Protein AF-A0A433PB86-F1 (afdb_monomer_lite)

Secondary structure (DSSP, 8-state):
-----------------HHHHHHHHHHHHHHHHH--S-HHHHHHHHHHHHHHHHHHHHHHHHHHHTTSS-------

Sequence (76 aa):
MTAPESQFLPAITHQLPEEYTQLLGELNREVSTTNPEDVLQFCANFFNKKLEEQRVRFMSDLLGRKGAGERVEGKP

pLDDT: mean 77.61, std 16.97, range [43.81, 95.12]

Radius of gyration: 24.61 Å; chains: 1; bounding box: 57×28×83 Å

Organism: NCBI:txid994334

Structure (mmCIF, N/CA/C/O backbone):
data_AF-A0A433PB86-F1
#
_entry.id   AF-A0A433PB86-F1
#
loop_
_atom_site.group_PDB
_atom_site.id
_atom_site.type_symbol
_atom_site.label_atom_id
_atom_site.label_alt_id
_atom_site.label_comp_id
_atom_site.label_asym_id
_atom_site.label_entity_id
_atom_site.label_seq_id
_atom_site.pdbx_PDB_ins_code
_atom_site.Cartn_x
_atom_site.Cartn_y
_atom_site.Cartn_z
_atom_site.occupancy
_atom_site.B_iso_or_equiv
_atom_site.auth_seq_id
_atom_site.auth_comp_id
_atom_site.auth_asym_id
_atom_site.auth_atom_id
_atom_site.pdbx_PDB_model_num
ATOM 1 N N . MET A 1 1 ? 41.587 -7.533 37.223 1.00 43.81 1 MET A N 1
ATOM 2 C CA . MET A 1 1 ? 40.243 -7.892 37.718 1.00 43.81 1 MET A CA 1
ATOM 3 C C . MET A 1 1 ? 39.266 -7.592 36.599 1.00 43.81 1 MET A C 1
ATOM 5 O O . MET A 1 1 ? 38.937 -6.441 36.368 1.00 43.81 1 MET A O 1
ATOM 9 N N . THR A 1 2 ? 38.952 -8.615 35.815 1.00 51.62 2 THR A N 1
ATOM 10 C CA . THR A 1 2 ? 38.046 -8.586 34.665 1.00 51.62 2 THR A CA 1
ATOM 11 C C . THR A 1 2 ? 36.621 -8.827 35.155 1.00 51.62 2 THR A C 1
ATOM 13 O O . THR A 1 2 ? 36.359 -9.851 35.778 1.00 51.62 2 THR A O 1
ATOM 16 N N . ALA A 1 3 ? 35.708 -7.906 34.854 1.00 55.62 3 ALA A N 1
ATOM 17 C CA . ALA A 1 3 ? 34.274 -8.170 34.801 1.00 55.62 3 ALA A CA 1
ATOM 18 C C . ALA A 1 3 ? 33.715 -7.488 33.538 1.00 55.62 3 ALA A C 1
ATOM 20 O O . ALA A 1 3 ? 34.201 -6.414 33.181 1.00 55.62 3 ALA A O 1
ATOM 21 N N . PRO A 1 4 ? 32.791 -8.142 32.815 1.00 54.94 4 PRO A N 1
ATOM 22 C CA . PRO A 1 4 ? 32.515 -7.848 31.417 1.00 54.94 4 PRO A CA 1
ATOM 23 C C . PRO A 1 4 ? 31.478 -6.732 31.307 1.00 54.94 4 PRO A C 1
ATOM 25 O O . PRO A 1 4 ? 30.361 -6.878 31.801 1.00 54.94 4 PRO A O 1
ATOM 28 N N . GLU A 1 5 ? 31.819 -5.629 30.640 1.00 59.06 5 GLU A N 1
ATOM 29 C CA . GLU A 1 5 ? 30.790 -4.713 30.158 1.00 59.06 5 GLU A CA 1
ATOM 30 C C . GLU A 1 5 ? 29.967 -5.454 29.111 1.00 59.06 5 GLU A C 1
ATOM 32 O O . GLU A 1 5 ? 30.431 -5.774 28.015 1.00 59.06 5 GLU A O 1
ATOM 37 N N . SER A 1 6 ? 28.769 -5.819 29.560 1.00 57.00 6 SER A N 1
ATOM 38 C CA . SER A 1 6 ? 27.584 -6.178 28.807 1.00 57.00 6 SER A CA 1
ATOM 39 C C . SER A 1 6 ? 27.740 -5.927 27.318 1.00 57.00 6 SER A C 1
ATOM 41 O O . SER A 1 6 ? 27.800 -4.786 26.866 1.00 57.00 6 SER A O 1
ATOM 43 N N . GLN A 1 7 ? 27.758 -7.031 26.575 1.00 55.62 7 GLN A N 1
ATOM 44 C CA . GLN A 1 7 ? 27.429 -7.076 25.163 1.00 55.62 7 GLN A CA 1
ATOM 45 C C . GLN A 1 7 ? 26.167 -6.231 24.956 1.00 55.62 7 GLN A C 1
ATOM 47 O O . GLN A 1 7 ? 25.049 -6.694 25.181 1.00 55.62 7 GLN A O 1
ATOM 52 N N . PHE A 1 8 ? 26.355 -4.973 24.558 1.00 58.97 8 PHE A N 1
ATOM 53 C CA . PHE A 1 8 ? 25.353 -4.209 23.845 1.00 58.97 8 PHE A CA 1
ATOM 54 C C . PHE A 1 8 ? 25.125 -5.005 22.568 1.00 58.97 8 PHE A C 1
ATOM 56 O O . PHE A 1 8 ? 25.816 -4.829 21.565 1.00 58.97 8 PHE A O 1
ATOM 63 N N . LEU A 1 9 ? 24.204 -5.964 22.643 1.00 54.16 9 LEU A N 1
ATOM 64 C CA . LEU A 1 9 ? 23.580 -6.506 21.456 1.00 54.16 9 LEU A CA 1
ATOM 65 C C . LEU A 1 9 ? 23.123 -5.269 20.683 1.00 54.16 9 LEU A C 1
ATOM 67 O O . LEU A 1 9 ? 22.390 -4.459 21.266 1.00 54.16 9 LEU A O 1
ATOM 71 N N . PRO A 1 10 ? 23.591 -5.047 19.440 1.00 55.38 10 PRO A N 1
ATOM 72 C CA . PRO A 1 10 ? 23.014 -3.989 18.643 1.00 55.38 10 PRO A CA 1
ATOM 73 C C . PRO A 1 10 ? 21.532 -4.319 18.624 1.00 55.38 10 PRO A C 1
ATOM 75 O O . PRO A 1 10 ? 21.153 -5.428 18.235 1.00 55.38 10 PRO A O 1
ATOM 78 N N . ALA A 1 11 ? 20.712 -3.411 19.162 1.00 57.25 11 ALA A N 1
ATOM 79 C CA . ALA A 1 11 ? 19.281 -3.488 18.986 1.00 57.25 11 ALA A CA 1
ATOM 80 C C . ALA A 1 11 ? 19.107 -3.780 17.502 1.00 57.25 11 ALA A C 1
ATOM 82 O O . ALA A 1 11 ? 19.559 -2.987 16.673 1.00 57.25 11 ALA A O 1
ATOM 83 N N . ILE A 1 12 ? 18.584 -4.962 17.167 1.00 57.25 12 ILE A N 1
ATOM 84 C CA . ILE A 1 12 ? 18.188 -5.257 15.801 1.00 57.25 12 ILE A CA 1
ATOM 85 C C . ILE A 1 12 ? 16.997 -4.336 15.603 1.00 57.25 12 ILE A C 1
ATOM 87 O O . ILE A 1 12 ? 15.843 -4.707 15.811 1.00 57.25 12 ILE A O 1
ATOM 91 N N . THR A 1 13 ? 17.295 -3.074 15.311 1.00 60.50 13 THR A N 1
ATOM 92 C CA . THR A 1 13 ? 16.362 -2.158 14.718 1.00 60.50 13 THR A CA 1
ATOM 93 C C . THR A 1 13 ? 16.094 -2.842 13.394 1.00 60.50 13 THR A C 1
ATOM 95 O O . THR A 1 13 ? 16.920 -2.862 12.485 1.00 60.50 13 THR A O 1
ATOM 98 N N . HIS A 1 14 ? 14.979 -3.564 13.334 1.00 61.78 14 HIS A N 1
ATOM 99 C CA . HIS A 1 14 ? 14.387 -3.940 12.069 1.00 61.78 14 HIS A CA 1
ATOM 100 C C . HIS A 1 14 ? 14.058 -2.595 11.425 1.00 61.78 14 HIS A C 1
ATOM 102 O O . HIS A 1 14 ? 12.988 -2.032 11.652 1.00 61.78 14 HIS A O 1
ATOM 108 N N . GLN A 1 15 ? 15.054 -1.993 10.769 1.00 63.22 15 GLN A N 1
ATOM 109 C CA . GLN A 1 15 ? 14.889 -0.780 10.001 1.00 63.22 15 GLN A CA 1
ATOM 110 C C . GLN A 1 15 ? 14.028 -1.220 8.841 1.00 63.22 15 GLN A C 1
ATOM 112 O O . GLN A 1 15 ? 14.501 -1.776 7.851 1.00 63.22 15 GLN A O 1
ATOM 117 N N . LEU A 1 16 ? 12.724 -1.092 9.062 1.00 74.50 16 LEU A N 1
ATOM 118 C CA . LEU A 1 16 ? 11.738 -1.298 8.035 1.00 74.50 16 LEU A CA 1
ATOM 119 C C . LEU A 1 16 ? 12.181 -0.454 6.839 1.00 74.50 16 LEU A C 1
ATOM 121 O O . LEU A 1 16 ? 12.605 0.689 7.051 1.00 74.50 16 LEU A O 1
ATOM 125 N N . PRO A 1 17 ? 12.130 -1.007 5.616 1.00 82.19 17 PRO A N 1
ATOM 126 C CA . PRO A 1 17 ? 12.495 -0.259 4.428 1.00 82.19 17 PRO A CA 1
ATOM 127 C C . PRO A 1 17 ? 11.819 1.109 4.456 1.00 82.19 17 PRO A C 1
ATOM 129 O O . PRO A 1 17 ? 10.636 1.208 4.783 1.00 82.19 17 PRO A O 1
ATOM 132 N N . GLU A 1 18 ? 12.559 2.163 4.134 1.00 82.44 18 GLU A N 1
ATOM 133 C CA . GLU A 1 18 ? 12.029 3.528 4.194 1.00 82.44 18 GLU A CA 1
ATOM 134 C C . GLU A 1 18 ? 10.785 3.694 3.303 1.00 82.44 18 GLU A C 1
ATOM 136 O O . GLU A 1 18 ? 9.832 4.382 3.652 1.00 82.44 18 GLU A O 1
ATOM 141 N N . GLU A 1 19 ? 10.735 2.955 2.197 1.00 83.69 19 GLU A N 1
ATOM 142 C CA . GLU A 1 19 ? 9.564 2.876 1.325 1.00 83.69 19 GLU A CA 1
ATOM 143 C C . GLU A 1 19 ? 8.333 2.278 2.034 1.00 83.69 19 GLU A C 1
ATOM 145 O O . GLU A 1 19 ? 7.214 2.760 1.861 1.00 83.69 19 GLU A O 1
ATOM 150 N N . TYR A 1 20 ? 8.524 1.273 2.894 1.00 85.56 20 TYR A N 1
ATOM 151 C CA . TYR A 1 20 ? 7.440 0.659 3.665 1.00 85.56 20 TYR A CA 1
ATOM 152 C C . TYR A 1 20 ? 6.873 1.621 4.712 1.00 85.56 20 TYR A C 1
ATOM 154 O O . TYR A 1 20 ? 5.653 1.739 4.847 1.00 85.56 20 TYR A O 1
ATOM 162 N N . THR A 1 21 ? 7.737 2.329 5.444 1.00 89.06 21 THR A N 1
ATOM 163 C CA . THR A 1 21 ? 7.289 3.292 6.462 1.00 89.06 21 THR A CA 1
ATOM 164 C C . THR A 1 21 ? 6.568 4.481 5.832 1.00 89.06 21 THR A C 1
ATOM 166 O O . THR A 1 21 ? 5.551 4.923 6.372 1.00 89.06 21 THR A O 1
ATOM 169 N N . GLN A 1 22 ? 7.017 4.948 4.663 1.00 90.19 22 GLN A N 1
ATOM 170 C CA . GLN A 1 22 ? 6.318 5.983 3.897 1.00 90.19 22 GLN A CA 1
ATOM 171 C C . GLN A 1 22 ? 4.941 5.517 3.406 1.00 90.19 22 GLN A C 1
ATOM 173 O O . GLN A 1 22 ? 3.955 6.222 3.625 1.00 90.19 22 GLN A O 1
ATOM 178 N N . LEU A 1 23 ? 4.844 4.317 2.819 1.00 90.81 23 LEU A N 1
ATOM 179 C CA . LEU A 1 23 ? 3.569 3.757 2.347 1.00 90.81 23 LEU A CA 1
ATOM 180 C C . LEU A 1 23 ? 2.536 3.640 3.472 1.00 90.81 23 LEU A C 1
ATOM 182 O O . LEU A 1 23 ? 1.373 3.996 3.286 1.00 90.81 23 LEU A O 1
ATOM 186 N N . LEU A 1 24 ? 2.961 3.185 4.651 1.00 91.25 24 LEU A N 1
ATOM 187 C CA . LEU A 1 24 ? 2.103 3.135 5.835 1.00 91.25 24 LEU A CA 1
ATOM 188 C C . LEU A 1 24 ? 1.683 4.521 6.319 1.00 91.25 24 LEU A C 1
ATOM 190 O O . LEU A 1 24 ? 0.527 4.699 6.700 1.00 91.25 24 LEU A O 1
ATOM 194 N N . GLY A 1 25 ? 2.592 5.496 6.299 1.00 93.31 25 GLY A N 1
ATOM 195 C CA . GLY A 1 25 ? 2.278 6.880 6.650 1.00 93.31 25 GLY A CA 1
ATOM 196 C C . GLY A 1 25 ? 1.213 7.483 5.732 1.00 93.31 25 GLY A C 1
ATOM 197 O O . GLY A 1 25 ? 0.251 8.088 6.212 1.00 93.31 25 GLY A O 1
ATOM 198 N N . GLU A 1 26 ? 1.344 7.270 4.421 1.00 93.62 26 GLU A N 1
ATOM 199 C CA . GLU A 1 26 ? 0.356 7.703 3.430 1.00 93.62 26 GLU A CA 1
ATOM 200 C C . GLU A 1 26 ? -0.994 7.012 3.623 1.00 93.62 26 GLU A C 1
ATOM 202 O O . GLU A 1 26 ? -2.011 7.699 3.744 1.00 93.62 26 GLU A O 1
ATOM 207 N N . LEU A 1 27 ? -1.001 5.679 3.730 1.00 93.88 27 LEU A N 1
ATOM 208 C CA . LEU A 1 27 ? -2.221 4.903 3.952 1.00 93.88 27 LEU A CA 1
ATOM 209 C C . LEU A 1 27 ? -2.952 5.380 5.210 1.00 93.88 27 LEU A C 1
ATOM 211 O O . LEU A 1 27 ? -4.156 5.622 5.176 1.00 93.88 27 LEU A O 1
ATOM 215 N N . ASN A 1 28 ? -2.227 5.555 6.316 1.00 93.06 28 ASN A N 1
ATOM 216 C CA . ASN A 1 28 ? -2.821 5.955 7.586 1.00 93.06 28 ASN A CA 1
ATOM 217 C C . ASN A 1 28 ? -3.429 7.365 7.515 1.00 93.06 28 ASN A C 1
ATOM 219 O O . ASN A 1 28 ? -4.512 7.612 8.051 1.00 93.06 28 ASN A O 1
ATOM 223 N N . ARG A 1 29 ? -2.774 8.290 6.803 1.00 94.31 29 ARG A N 1
ATOM 224 C CA . ARG A 1 29 ? -3.320 9.627 6.540 1.00 94.31 29 ARG A CA 1
ATOM 225 C C . ARG A 1 29 ? -4.586 9.565 5.686 1.00 94.31 29 ARG A C 1
ATOM 227 O O . ARG A 1 29 ? -5.547 10.273 5.990 1.00 94.31 29 ARG A O 1
ATOM 234 N N . GLU A 1 30 ? -4.603 8.742 4.641 1.00 93.62 30 GLU A N 1
ATOM 235 C CA . GLU A 1 30 ? -5.778 8.581 3.782 1.00 93.62 30 GLU A CA 1
ATOM 236 C C . GLU A 1 30 ? -6.955 7.959 4.538 1.00 93.62 30 GLU A C 1
ATOM 238 O O . GLU A 1 30 ? -8.046 8.531 4.514 1.00 93.62 30 GLU A O 1
ATOM 243 N N . VAL A 1 31 ? -6.722 6.874 5.283 1.00 92.44 31 VAL A N 1
ATOM 244 C CA . VAL A 1 31 ? -7.732 6.221 6.135 1.00 92.44 31 VAL A CA 1
ATOM 245 C C . VAL A 1 31 ? -8.278 7.199 7.174 1.00 92.44 31 VAL A C 1
ATOM 247 O O . VAL A 1 31 ? -9.489 7.304 7.332 1.00 92.44 31 VAL A O 1
ATOM 250 N N . SE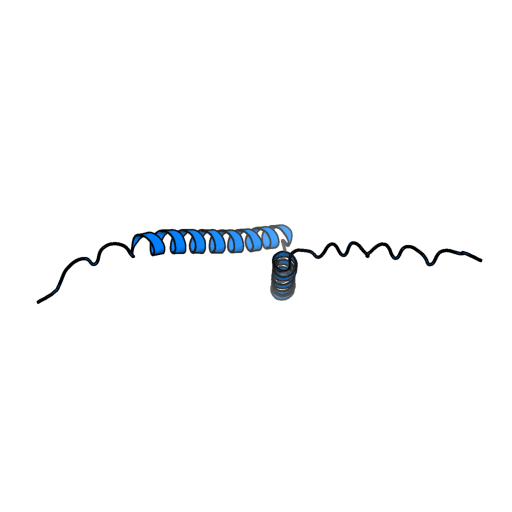R A 1 32 ? -7.414 7.981 7.827 1.00 90.31 32 SER A N 1
ATOM 251 C CA . SER A 1 32 ? -7.846 8.974 8.824 1.00 90.31 32 SER A CA 1
ATOM 252 C C . SER A 1 32 ? -8.675 10.109 8.214 1.00 90.31 32 SER A C 1
ATOM 254 O O . SER A 1 32 ? -9.527 10.683 8.886 1.00 90.31 32 SER A O 1
ATOM 256 N N . THR A 1 33 ? -8.424 10.451 6.946 1.00 93.44 33 THR A N 1
ATOM 257 C CA . THR A 1 33 ? -9.120 11.544 6.246 1.00 93.44 33 THR A CA 1
ATOM 258 C C . THR A 1 33 ? -10.454 11.090 5.660 1.00 93.44 33 THR A C 1
ATOM 260 O O . THR A 1 33 ? -11.438 11.821 5.728 1.00 93.44 33 THR A O 1
ATOM 263 N N . THR A 1 34 ? -10.490 9.902 5.054 1.00 90.38 34 THR A N 1
ATOM 264 C CA . THR A 1 34 ? -11.693 9.365 4.394 1.00 90.38 34 THR A CA 1
ATOM 265 C C . THR A 1 34 ? -12.599 8.587 5.337 1.00 90.38 34 THR A C 1
ATOM 267 O O . THR A 1 34 ? -13.781 8.454 5.039 1.00 90.38 34 THR A O 1
ATOM 270 N N . ASN A 1 35 ? -12.061 8.114 6.464 1.00 89.25 35 ASN A N 1
ATOM 271 C CA . ASN A 1 35 ? -12.741 7.300 7.467 1.00 89.25 35 ASN A CA 1
ATOM 272 C C . ASN A 1 35 ? -13.611 6.193 6.832 1.00 89.25 35 ASN A C 1
ATOM 274 O O . ASN A 1 35 ? -14.835 6.198 6.983 1.00 89.25 35 ASN A O 1
ATOM 278 N N . PRO A 1 36 ? -12.995 5.302 6.031 1.00 91.50 36 PRO A N 1
ATOM 279 C CA . PRO A 1 36 ? -13.724 4.334 5.228 1.00 91.50 36 PRO A CA 1
ATOM 280 C C . PRO A 1 36 ? -14.465 3.334 6.118 1.00 91.50 36 PRO A C 1
ATOM 282 O O . PRO A 1 36 ? -13.911 2.814 7.084 1.00 91.50 36 PRO A O 1
ATOM 285 N N . GLU A 1 37 ? -15.706 3.023 5.745 1.00 90.69 37 GLU A N 1
ATOM 286 C CA . GLU A 1 37 ? -16.522 2.017 6.434 1.00 90.69 37 GLU A CA 1
ATOM 287 C C . GLU A 1 37 ? -15.913 0.609 6.291 1.00 90.69 37 GLU A C 1
ATOM 289 O O . GLU A 1 37 ? -15.888 -0.167 7.244 1.00 90.69 37 GLU A O 1
ATOM 294 N N . ASP A 1 38 ? -15.328 0.319 5.122 1.00 92.62 38 ASP A N 1
ATOM 295 C CA . ASP A 1 38 ? -14.558 -0.898 4.860 1.00 92.62 38 ASP A CA 1
ATOM 296 C C . ASP A 1 38 ? -13.056 -0.591 4.768 1.00 92.62 38 ASP A C 1
ATOM 298 O O . ASP A 1 38 ? -12.508 -0.246 3.714 1.00 92.62 38 ASP A O 1
ATOM 302 N N . VAL A 1 39 ? -12.381 -0.723 5.909 1.00 91.06 39 VAL A N 1
ATOM 303 C CA . VAL A 1 39 ? -10.940 -0.468 6.035 1.00 91.06 39 VAL A CA 1
ATOM 304 C C . VAL A 1 39 ? -10.114 -1.472 5.226 1.00 91.06 39 VAL A C 1
ATOM 306 O O . VAL A 1 39 ? -9.106 -1.092 4.632 1.00 91.06 39 VAL A O 1
ATOM 309 N N . LEU A 1 40 ? -10.522 -2.744 5.160 1.00 92.31 40 LEU A N 1
ATOM 310 C CA . LEU A 1 40 ? -9.758 -3.774 4.447 1.00 92.31 40 LEU A CA 1
ATOM 311 C C . LEU A 1 40 ? -9.792 -3.536 2.940 1.00 92.31 40 LEU A C 1
ATOM 313 O O . LEU A 1 40 ? -8.741 -3.559 2.290 1.00 92.31 40 LEU A O 1
ATOM 317 N N . GLN A 1 41 ? -10.977 -3.258 2.396 1.00 93.62 41 GLN A N 1
ATOM 318 C CA . GLN A 1 41 ? -11.129 -2.930 0.984 1.00 93.62 41 GLN A CA 1
ATOM 319 C C . GLN A 1 41 ? -10.385 -1.638 0.637 1.00 93.62 41 GLN A C 1
ATOM 321 O O . GLN A 1 41 ? -9.743 -1.567 -0.414 1.00 93.62 41 GLN A O 1
ATOM 326 N N . PHE A 1 42 ? -10.415 -0.634 1.520 1.00 94.25 42 PHE A N 1
ATOM 327 C CA . PHE A 1 42 ? -9.668 0.606 1.317 1.00 94.25 42 PHE A CA 1
ATOM 328 C C . PHE A 1 42 ? -8.157 0.355 1.235 1.00 94.25 42 PHE A C 1
ATOM 330 O O . PHE A 1 42 ? -7.515 0.782 0.274 1.00 94.25 42 PHE A O 1
ATOM 337 N N . CYS A 1 43 ? -7.600 -0.403 2.183 1.00 93.31 43 CYS A N 1
ATOM 338 C CA . CYS A 1 43 ? -6.188 -0.785 2.172 1.00 93.31 43 CYS A CA 1
ATOM 339 C C . CYS A 1 43 ? -5.815 -1.546 0.892 1.00 93.31 43 CYS A C 1
ATOM 341 O O . CYS A 1 43 ? -4.812 -1.226 0.252 1.00 93.31 43 CYS A O 1
ATOM 343 N N . ALA A 1 44 ? -6.635 -2.518 0.479 1.00 95.12 44 ALA A N 1
ATOM 344 C CA . ALA A 1 44 ? -6.406 -3.271 -0.752 1.00 95.12 44 ALA A CA 1
ATOM 345 C C . ALA A 1 44 ? -6.403 -2.353 -1.987 1.00 95.12 44 ALA A C 1
ATOM 347 O O . ALA A 1 44 ? -5.500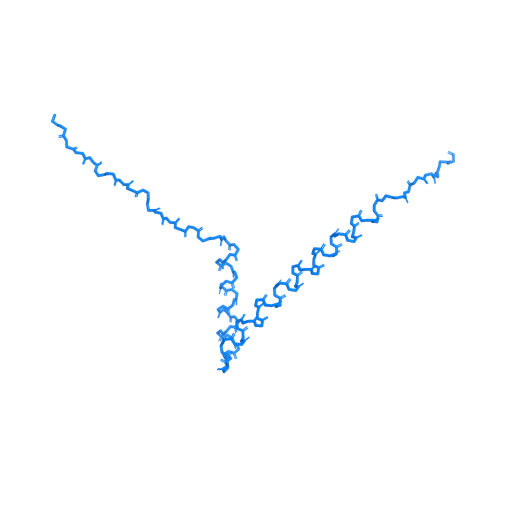 -2.430 -2.822 1.00 95.12 44 ALA A O 1
ATOM 348 N N . ASN A 1 45 ? -7.375 -1.444 -2.081 1.00 94.88 45 ASN A N 1
ATOM 349 C CA . ASN A 1 45 ? -7.473 -0.483 -3.177 1.00 94.88 45 ASN A CA 1
ATOM 350 C C . ASN A 1 45 ? -6.269 0.471 -3.218 1.00 94.88 45 ASN A C 1
ATOM 352 O O . ASN A 1 45 ? -5.737 0.723 -4.301 1.00 94.88 45 ASN A O 1
ATOM 356 N N . PHE A 1 46 ? -5.809 0.960 -2.062 1.00 94.12 46 PHE A N 1
ATOM 357 C CA . PHE A 1 46 ? -4.634 1.828 -1.958 1.00 94.12 46 PHE A CA 1
ATOM 358 C C . PHE A 1 46 ? -3.380 1.150 -2.527 1.00 94.12 46 PHE A C 1
ATOM 360 O O . PHE A 1 46 ? -2.718 1.702 -3.411 1.00 94.12 46 PHE A O 1
ATOM 367 N N . PHE A 1 47 ? -3.083 -0.078 -2.092 1.00 93.56 47 PHE A N 1
ATOM 368 C CA . PHE A 1 47 ? -1.913 -0.806 -2.590 1.00 93.56 47 PHE A CA 1
ATOM 369 C C . PHE A 1 47 ? -2.045 -1.198 -4.065 1.00 93.56 47 PHE A C 1
ATOM 371 O O . PHE A 1 47 ? -1.071 -1.089 -4.809 1.00 93.56 47 PHE A O 1
ATOM 378 N N . ASN A 1 48 ? -3.242 -1.582 -4.520 1.00 94.75 48 ASN A N 1
ATOM 379 C CA . ASN A 1 48 ? -3.490 -1.862 -5.936 1.00 94.75 48 ASN A CA 1
ATOM 380 C C . ASN A 1 48 ? -3.219 -0.634 -6.812 1.00 94.75 48 ASN A C 1
ATOM 382 O O . ASN A 1 48 ? -2.589 -0.757 -7.861 1.00 94.75 48 ASN A O 1
ATOM 386 N N . LYS A 1 49 ? -3.633 0.557 -6.364 1.00 93.75 49 LYS A N 1
A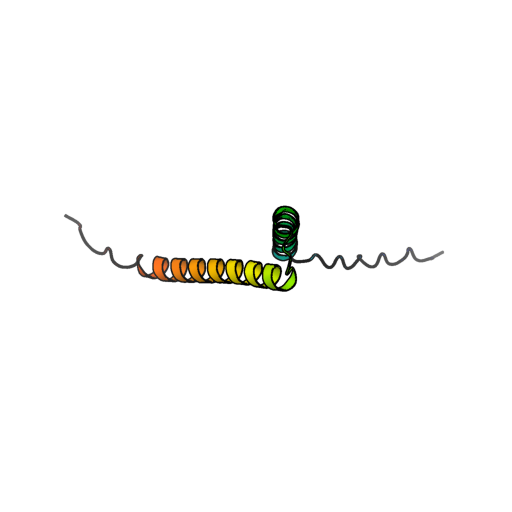TOM 387 C CA . LYS A 1 49 ? -3.360 1.812 -7.071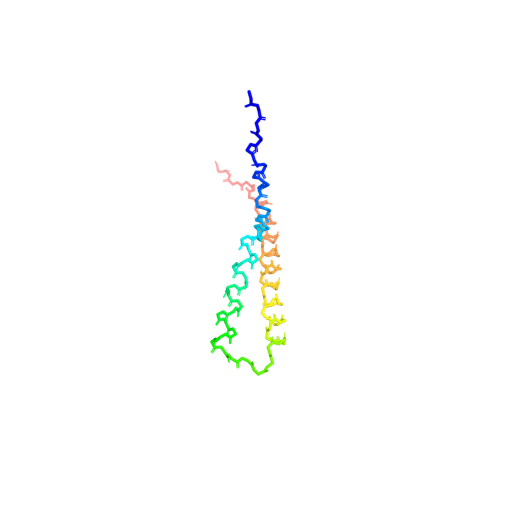 1.00 93.75 49 LYS A CA 1
ATOM 388 C C . LYS A 1 49 ? -1.859 2.100 -7.152 1.00 93.75 49 LYS A C 1
ATOM 390 O O . LYS A 1 49 ? -1.363 2.400 -8.234 1.00 93.75 49 LYS A O 1
ATOM 395 N N . LYS A 1 50 ? -1.123 1.953 -6.045 1.00 90.44 50 LYS A N 1
ATOM 396 C CA . LYS A 1 50 ? 0.342 2.130 -6.026 1.00 90.44 50 LYS A CA 1
ATOM 397 C C . LYS A 1 50 ? 1.057 1.145 -6.955 1.00 90.44 50 LYS A C 1
ATOM 399 O O . LYS A 1 50 ? 1.948 1.547 -7.699 1.00 90.44 50 LYS A O 1
ATOM 404 N N . LEU A 1 51 ? 0.643 -0.123 -6.957 1.00 92.75 51 LEU A N 1
ATOM 405 C CA . LEU A 1 5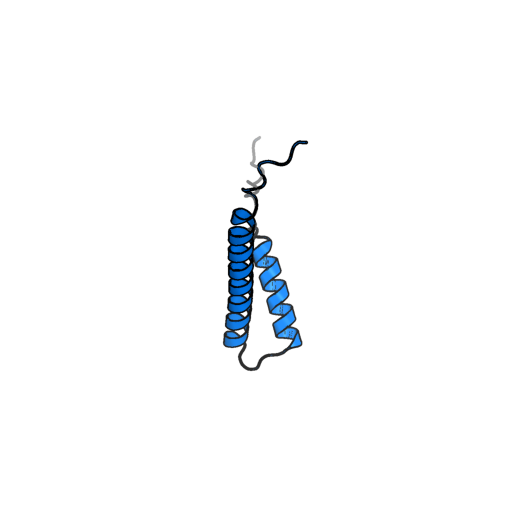1 ? 1.180 -1.141 -7.866 1.00 92.75 51 LEU A CA 1
ATOM 406 C C . LEU A 1 51 ? 0.905 -0.806 -9.332 1.00 92.75 51 LEU A C 1
ATOM 408 O O . LEU A 1 51 ? 1.787 -0.972 -10.176 1.00 92.75 51 LEU A O 1
ATOM 412 N N . GLU A 1 52 ? -0.295 -0.326 -9.644 1.00 93.31 52 GLU A N 1
ATOM 413 C CA . GLU A 1 52 ? -0.640 0.084 -11.003 1.00 93.31 52 GLU A CA 1
ATOM 414 C C . GLU A 1 52 ? 0.210 1.278 -11.455 1.00 93.31 52 GLU A C 1
ATOM 416 O O . GLU A 1 52 ? 0.788 1.248 -12.539 1.00 93.31 52 GLU A O 1
ATOM 421 N N . GLU A 1 53 ? 0.397 2.285 -10.599 1.00 90.12 53 GLU A N 1
ATOM 422 C CA . GLU A 1 53 ? 1.294 3.414 -10.878 1.00 90.12 53 GLU A CA 1
ATOM 423 C C . GLU A 1 53 ? 2.737 2.955 -11.140 1.00 90.12 53 GLU A C 1
ATOM 425 O O . GLU A 1 53 ? 3.377 3.435 -12.080 1.00 90.12 53 GLU A O 1
ATOM 430 N N . GLN A 1 54 ? 3.248 2.003 -10.352 1.00 88.38 54 GLN A N 1
ATOM 431 C CA . GLN A 1 54 ? 4.575 1.418 -10.566 1.00 88.38 54 GLN A CA 1
ATOM 432 C C . GLN A 1 54 ? 4.662 0.682 -11.909 1.00 88.38 54 GLN A C 1
ATOM 434 O O . GLN A 1 54 ? 5.638 0.854 -12.642 1.00 88.38 54 GLN A O 1
ATOM 439 N N . ARG A 1 55 ? 3.635 -0.093 -12.275 1.00 91.88 55 ARG A N 1
ATOM 440 C CA . ARG A 1 55 ? 3.569 -0.790 -13.571 1.00 91.88 55 ARG A CA 1
ATOM 441 C C . ARG A 1 55 ? 3.532 0.185 -14.738 1.00 91.88 55 ARG A C 1
ATOM 443 O O . ARG A 1 55 ? 4.273 -0.004 -15.699 1.00 91.88 55 ARG A O 1
ATOM 450 N N . VAL A 1 56 ? 2.711 1.229 -14.655 1.00 91.50 56 VAL A N 1
ATOM 451 C CA . VAL A 1 56 ? 2.608 2.263 -15.693 1.00 91.50 56 VAL A CA 1
ATOM 452 C C . VAL A 1 56 ? 3.939 2.988 -15.865 1.00 91.50 56 VAL A C 1
ATOM 454 O O . VAL A 1 56 ? 4.398 3.139 -16.997 1.00 91.50 56 VAL A O 1
ATOM 457 N N . ARG A 1 57 ? 4.597 3.380 -14.767 1.00 88.31 57 ARG A N 1
ATOM 458 C CA . ARG A 1 57 ? 5.935 3.994 -14.808 1.00 88.31 57 ARG A CA 1
ATOM 459 C C . ARG A 1 57 ? 6.953 3.064 -15.456 1.00 88.31 57 ARG A C 1
ATOM 461 O O . ARG A 1 57 ? 7.626 3.474 -16.392 1.00 88.31 57 ARG A O 1
ATOM 468 N N . PHE A 1 58 ? 6.993 1.798 -15.043 1.00 88.94 58 PHE A N 1
ATOM 469 C CA . PHE A 1 58 ? 7.900 0.811 -15.625 1.00 88.94 58 PHE A CA 1
ATOM 470 C C . PHE A 1 58 ? 7.653 0.602 -17.127 1.00 88.94 58 PHE A C 1
ATOM 472 O O . PHE A 1 58 ? 8.597 0.560 -17.915 1.00 88.94 58 PHE A O 1
ATOM 479 N N . MET A 1 59 ? 6.386 0.509 -17.545 1.00 85.94 59 MET A N 1
ATOM 480 C CA . MET A 1 59 ? 6.020 0.407 -18.961 1.00 85.94 59 MET A CA 1
ATOM 481 C C . MET A 1 59 ? 6.410 1.666 -19.740 1.00 85.94 59 MET A C 1
ATOM 483 O O . MET A 1 59 ? 6.945 1.546 -20.840 1.00 85.94 59 MET A O 1
ATOM 487 N N . SER A 1 60 ? 6.190 2.853 -19.173 1.00 85.75 60 SER A N 1
ATOM 488 C CA . SER A 1 60 ? 6.597 4.133 -19.761 1.00 85.75 60 SER A CA 1
ATOM 489 C C . SER A 1 60 ? 8.114 4.222 -19.927 1.00 85.75 60 SER A C 1
ATOM 491 O O . SER A 1 60 ? 8.591 4.580 -21.002 1.00 85.75 60 SER A O 1
ATOM 493 N N . ASP A 1 61 ? 8.882 3.839 -18.907 1.00 84.31 61 ASP A N 1
ATOM 494 C CA . ASP A 1 61 ? 10.346 3.825 -18.954 1.00 84.31 61 ASP A CA 1
ATOM 495 C C . ASP A 1 61 ? 10.858 2.836 -20.007 1.00 84.31 61 ASP A C 1
ATOM 497 O O . ASP A 1 61 ? 11.783 3.134 -20.769 1.00 84.31 61 ASP A O 1
ATOM 501 N N . LEU A 1 62 ? 10.222 1.665 -20.106 1.00 81.31 62 LEU A N 1
ATOM 502 C CA . LEU A 1 62 ? 10.550 0.669 -21.121 1.00 81.31 62 LEU A CA 1
ATOM 503 C C . LEU A 1 62 ? 10.243 1.173 -22.541 1.00 81.31 62 LEU A C 1
ATOM 505 O O . LEU A 1 62 ? 11.054 0.971 -23.449 1.00 81.31 62 LEU A O 1
ATOM 509 N N . LEU A 1 63 ? 9.105 1.844 -22.742 1.00 76.81 63 LEU A N 1
ATOM 510 C CA . LEU A 1 63 ? 8.727 2.419 -24.036 1.00 76.81 63 LEU A CA 1
ATOM 511 C C . LEU A 1 63 ? 9.627 3.606 -24.415 1.00 76.81 63 LEU A C 1
ATOM 513 O O . LEU A 1 63 ? 10.043 3.713 -25.568 1.00 76.81 63 LEU A O 1
ATOM 517 N N . GLY A 1 64 ? 9.992 4.447 -23.444 1.00 64.12 64 GLY A N 1
ATOM 518 C CA . GLY A 1 64 ? 10.892 5.587 -23.630 1.00 64.12 64 GLY A CA 1
ATOM 519 C C . GLY A 1 64 ? 12.305 5.174 -24.052 1.00 64.12 64 GLY A C 1
ATOM 520 O O . GLY A 1 64 ? 12.911 5.825 -24.903 1.00 64.12 64 GLY A O 1
ATOM 521 N N . ARG A 1 65 ? 12.815 4.039 -23.552 1.00 59.69 65 ARG A N 1
ATOM 522 C CA . ARG A 1 65 ? 14.129 3.501 -23.963 1.00 59.69 65 ARG A CA 1
ATOM 523 C C . ARG A 1 65 ? 14.168 3.021 -25.417 1.00 59.69 65 ARG A C 1
ATOM 525 O O . ARG A 1 65 ? 15.239 3.025 -26.016 1.00 59.69 65 ARG A O 1
ATOM 532 N N . LYS A 1 66 ? 13.030 2.645 -26.011 1.00 57.59 66 LYS A N 1
ATOM 533 C CA . LYS A 1 66 ? 12.951 2.185 -27.411 1.00 57.59 66 LYS A CA 1
ATOM 534 C C . LYS A 1 66 ? 12.958 3.318 -28.449 1.00 57.59 66 LYS A C 1
ATOM 536 O O . LYS A 1 66 ? 13.105 3.029 -29.630 1.00 57.59 66 LYS A O 1
ATOM 541 N N . GLY A 1 67 ? 12.829 4.581 -28.032 1.00 53.81 67 GLY A N 1
ATOM 542 C CA . GLY A 1 67 ? 12.794 5.745 -28.932 1.00 53.81 67 GLY A CA 1
ATOM 543 C C . GLY A 1 67 ? 14.131 6.469 -29.146 1.00 53.81 67 GLY A C 1
ATOM 544 O O . GLY A 1 67 ? 14.184 7.413 -29.927 1.00 53.81 67 GLY A O 1
ATOM 545 N N . ALA A 1 68 ? 15.210 6.062 -28.468 1.00 56.53 68 ALA A N 1
ATOM 546 C CA . ALA A 1 68 ? 16.497 6.772 -28.474 1.00 56.53 68 ALA A CA 1
ATOM 547 C C . ALA A 1 68 ? 17.563 6.149 -29.400 1.00 56.53 68 ALA A C 1
ATOM 549 O O . ALA A 1 68 ? 18.759 6.307 -29.163 1.00 56.53 68 ALA A O 1
ATOM 550 N N . GLY A 1 69 ? 17.150 5.432 -30.448 1.00 56.12 69 GLY A N 1
ATOM 551 C CA . GLY A 1 69 ? 18.067 4.793 -31.390 1.00 56.12 69 GLY A CA 1
ATOM 552 C C . GLY A 1 69 ? 17.537 4.801 -32.816 1.00 56.12 69 GLY A C 1
ATOM 553 O O . GLY A 1 69 ? 17.138 3.751 -33.285 1.00 56.12 69 GLY A O 1
ATOM 554 N N . GLU A 1 70 ? 17.490 5.976 -33.456 1.00 53.59 70 GLU A N 1
ATOM 555 C CA . GLU A 1 70 ? 17.674 6.172 -34.910 1.00 53.59 70 GLU A CA 1
ATOM 556 C C . GLU A 1 70 ? 17.609 7.687 -35.225 1.00 53.59 70 GLU A C 1
ATOM 558 O O . GLU A 1 70 ? 16.570 8.247 -35.572 1.00 53.59 70 GLU A O 1
ATOM 563 N N . ARG A 1 71 ? 18.728 8.398 -35.069 1.00 50.72 71 ARG A N 1
ATOM 564 C CA . ARG A 1 71 ? 19.003 9.624 -35.839 1.00 50.72 71 ARG A CA 1
ATOM 565 C C . ARG A 1 71 ? 20.435 9.529 -36.336 1.00 50.72 71 ARG A C 1
ATOM 567 O O . ARG A 1 71 ? 21.334 10.185 -35.816 1.00 50.72 71 ARG A O 1
ATOM 574 N N . VAL A 1 72 ? 20.636 8.652 -37.312 1.00 61.66 72 VAL A N 1
ATOM 575 C CA . VAL A 1 72 ? 21.789 8.735 -38.200 1.00 61.66 72 VAL A CA 1
ATOM 576 C C . VAL A 1 72 ? 21.412 9.565 -39.423 1.00 61.66 72 VAL A C 1
ATOM 578 O O . VAL A 1 72 ? 20.370 9.366 -40.036 1.00 61.66 72 VAL A O 1
ATOM 581 N N . GLU A 1 73 ? 22.334 10.466 -39.739 1.00 55.84 73 GLU A N 1
ATOM 582 C CA . GLU A 1 73 ? 22.576 11.079 -41.042 1.00 55.84 73 GLU A CA 1
ATOM 583 C C . GLU A 1 73 ? 21.831 12.374 -41.404 1.00 55.84 73 GLU A C 1
ATOM 585 O O . GLU A 1 73 ? 20.612 12.464 -41.509 1.00 55.84 73 GLU A O 1
ATOM 590 N N . GLY A 1 74 ? 22.647 13.406 -41.619 1.00 50.03 74 GLY A N 1
ATOM 591 C CA . GLY A 1 74 ? 22.246 14.731 -42.072 1.00 50.03 74 GLY A CA 1
ATOM 592 C C . GLY A 1 74 ? 23.413 15.712 -41.998 1.00 50.03 74 GLY A C 1
ATOM 593 O O . GLY A 1 74 ? 23.291 16.762 -41.374 1.00 50.03 74 GLY A O 1
ATOM 594 N N . LYS A 1 75 ? 24.568 15.339 -42.565 1.00 45.66 75 LYS A N 1
ATOM 595 C CA . LYS A 1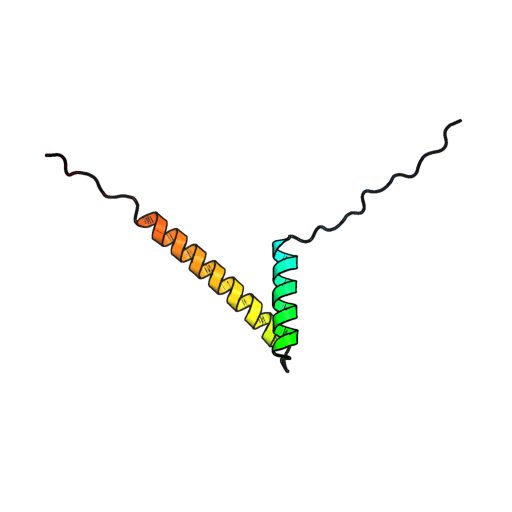 75 ? 25.706 16.242 -42.772 1.00 45.66 75 LYS A CA 1
ATOM 596 C C . LYS A 1 75 ? 25.579 16.862 -44.171 1.00 45.66 75 LYS A C 1
ATOM 598 O O . LYS A 1 75 ? 25.579 16.090 -45.128 1.00 45.66 75 LYS A O 1
ATOM 603 N N . PRO A 1 76 ? 25.458 18.190 -44.312 1.00 64.38 76 PRO A N 1
ATOM 604 C CA . PRO A 1 76 ? 25.852 18.873 -45.538 1.00 64.38 76 PRO A CA 1
ATOM 605 C C . PRO A 1 76 ? 27.379 19.025 -45.620 1.00 64.38 76 PRO A C 1
ATOM 607 O O . PRO A 1 76 ? 28.039 19.150 -44.557 1.00 64.38 76 PRO A O 1
#

InterPro domains:
  IPR003117 cAMP-dependent protein kinase regulatory subunit, dimerization-anchoring domain [PF02197] (19-55)
  IPR003117 cAMP-dependent protein kinase regulatory subunit, dimerization-anchoring domain [SM00394] (18-56)

Foldseek 3Di:
DDDDDDDPPPPPPVVPPPVVVVLVVVLVVVCVVVVDPDSPVSNVVSVVVVVVVVVVVVVVVVVVVVPPPDDDDDDD